Protein AF-A0A4R2P8R9-F1 (afdb_monomer)

Structure (mmCIF, N/CA/C/O backbone):
data_AF-A0A4R2P8R9-F1
#
_entry.id   AF-A0A4R2P8R9-F1
#
loop_
_atom_site.group_PDB
_atom_site.id
_atom_site.type_symbol
_atom_site.label_atom_id
_atom_site.label_alt_id
_atom_site.label_comp_id
_atom_site.label_asym_id
_atom_site.label_entity_id
_atom_site.label_seq_id
_atom_site.pdbx_PDB_ins_code
_atom_site.Cartn_x
_atom_site.Cartn_y
_atom_site.Cartn_z
_atom_site.occupancy
_atom_site.B_iso_or_equiv
_atom_site.auth_seq_id
_atom_site.auth_comp_id
_atom_site.auth_asym_id
_atom_site.auth_atom_id
_atom_site.pdbx_PDB_model_num
ATOM 1 N N . MET A 1 1 ? -29.098 14.248 3.020 1.00 36.53 1 MET A N 1
ATOM 2 C CA . MET A 1 1 ? -28.090 13.189 3.264 1.00 36.53 1 MET A CA 1
ATOM 3 C C . MET A 1 1 ? -27.811 13.110 4.762 1.00 36.53 1 MET A C 1
ATOM 5 O O . MET A 1 1 ? -27.351 14.094 5.328 1.00 36.53 1 MET A O 1
ATOM 9 N N . ARG A 1 2 ? -28.158 12.002 5.433 1.00 32.72 2 ARG A N 1
ATOM 10 C CA . ARG A 1 2 ? -27.917 11.827 6.877 1.00 32.72 2 ARG A CA 1
ATOM 11 C C . ARG A 1 2 ? -26.420 11.603 7.119 1.00 32.72 2 ARG A C 1
ATOM 13 O O . ARG A 1 2 ? -25.862 10.632 6.620 1.00 32.72 2 ARG A O 1
ATOM 20 N N . ARG A 1 3 ? -25.777 12.483 7.894 1.00 37.47 3 ARG A N 1
ATOM 21 C CA . ARG A 1 3 ? -24.495 12.177 8.542 1.00 37.47 3 ARG A CA 1
ATOM 22 C C . ARG A 1 3 ? -24.777 11.095 9.581 1.00 37.47 3 ARG A C 1
ATOM 24 O O . ARG A 1 3 ? -25.259 11.407 10.664 1.00 37.47 3 ARG A O 1
ATOM 31 N N . ALA A 1 4 ? -24.527 9.835 9.242 1.00 44.38 4 ALA A N 1
ATOM 32 C CA . ALA A 1 4 ? -24.410 8.799 10.253 1.00 44.38 4 ALA A CA 1
ATOM 33 C C . ALA A 1 4 ? -23.133 9.110 11.044 1.00 44.38 4 ALA A C 1
ATOM 35 O O . ALA A 1 4 ? -22.021 8.842 10.585 1.00 44.38 4 ALA A O 1
ATOM 36 N N . GLY A 1 5 ? -23.289 9.765 12.195 1.00 49.00 5 GLY A N 1
ATOM 37 C CA . GLY A 1 5 ? -22.311 9.660 13.266 1.00 49.00 5 GLY A CA 1
ATOM 38 C C . GLY A 1 5 ? -22.269 8.188 13.640 1.00 49.00 5 GLY A C 1
ATOM 39 O O . GLY A 1 5 ? -23.119 7.719 14.382 1.00 49.00 5 GLY A O 1
ATOM 40 N N . HIS A 1 6 ? -21.389 7.431 12.986 1.00 58.97 6 HIS A N 1
ATOM 41 C CA . HIS A 1 6 ? -21.278 6.003 13.231 1.00 58.97 6 HIS A CA 1
ATOM 42 C C . HIS A 1 6 ? -20.524 5.855 14.543 1.00 58.97 6 HIS A C 1
ATOM 44 O O . HIS A 1 6 ? -19.291 5.919 14.567 1.00 58.97 6 HIS A O 1
ATOM 50 N N . ASP A 1 7 ? -21.274 5.745 15.635 1.00 72.75 7 ASP A N 1
ATOM 51 C CA . ASP A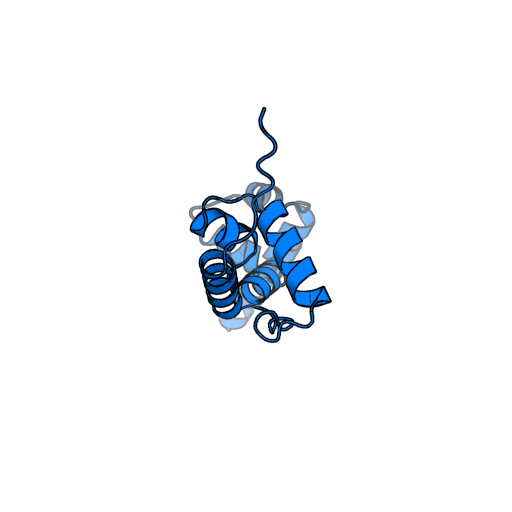 1 7 ? -20.743 5.233 16.885 1.00 72.75 7 ASP A CA 1
ATOM 52 C C . ASP A 1 7 ? -20.150 3.860 16.573 1.00 72.75 7 ASP A C 1
ATOM 54 O O . ASP A 1 7 ? -20.834 2.921 16.166 1.00 72.75 7 ASP A O 1
ATOM 58 N N . TRP A 1 8 ? -18.823 3.790 16.628 1.00 82.38 8 TRP A N 1
ATOM 59 C CA . TRP A 1 8 ? -18.095 2.560 16.373 1.00 82.38 8 TRP A CA 1
ATOM 60 C C . TRP A 1 8 ? -18.420 1.580 17.488 1.00 82.38 8 TRP A C 1
ATOM 62 O O . TRP A 1 8 ? -18.040 1.803 18.636 1.00 82.38 8 TRP A O 1
ATOM 72 N N . THR A 1 9 ? -19.099 0.495 17.139 1.00 88.06 9 THR A N 1
ATOM 73 C CA . THR A 1 9 ? -19.354 -0.594 18.085 1.00 88.06 9 THR A CA 1
ATOM 74 C C . THR A 1 9 ? -18.057 -1.334 18.407 1.00 88.06 9 THR A C 1
ATOM 76 O O . THR A 1 9 ? -17.123 -1.357 17.598 1.00 88.06 9 THR A O 1
ATOM 79 N N . GLU A 1 10 ? -18.001 -1.990 19.565 1.00 85.69 10 GLU A N 1
ATOM 80 C CA . GLU A 1 10 ? -16.848 -2.815 19.949 1.00 85.69 10 GLU A CA 1
ATOM 81 C C . GLU A 1 10 ? -16.551 -3.901 18.910 1.00 85.69 10 GLU A C 1
ATOM 83 O O . GLU A 1 10 ? -15.398 -4.082 18.531 1.00 85.69 10 GLU A O 1
ATOM 88 N N . GLN A 1 11 ? -17.587 -4.530 18.342 1.00 86.06 11 GLN A N 1
ATOM 89 C CA . GLN A 1 11 ? -17.438 -5.526 17.276 1.00 86.06 11 GLN A CA 1
ATOM 90 C C . GLN A 1 11 ? -16.761 -4.951 16.024 1.00 86.06 11 GLN A C 1
ATOM 92 O O . GLN A 1 11 ? -15.909 -5.599 15.416 1.00 86.06 11 GLN A O 1
ATOM 97 N N . GLN A 1 12 ? -17.104 -3.719 15.638 1.00 89.25 12 GLN A N 1
ATOM 98 C CA . GLN A 1 12 ? -16.465 -3.053 14.502 1.00 89.25 12 GLN A CA 1
ATOM 99 C C . GLN A 1 12 ? -15.019 -2.669 14.809 1.00 89.25 12 GLN A C 1
ATOM 101 O O . GLN A 1 12 ? -14.158 -2.781 13.937 1.00 89.25 12 GLN A O 1
ATOM 106 N N . VAL A 1 13 ? -14.738 -2.229 16.037 1.00 90.38 13 VAL A N 1
ATOM 107 C CA . VAL A 1 13 ? -13.368 -1.943 16.478 1.00 90.38 13 VAL A CA 1
ATOM 108 C C . VAL A 1 13 ? -12.529 -3.219 16.468 1.00 90.38 13 VAL A C 1
ATOM 110 O O . VAL A 1 13 ? -11.433 -3.208 15.913 1.00 90.38 13 VAL A O 1
ATOM 113 N N . ASP A 1 14 ? -13.053 -4.328 16.984 1.00 90.94 14 ASP A N 1
ATOM 114 C CA . ASP A 1 14 ? -12.368 -5.620 16.983 1.00 90.94 14 ASP A CA 1
ATOM 115 C C . ASP A 1 14 ? -12.100 -6.127 15.570 1.00 90.94 14 ASP A C 1
ATOM 117 O O . ASP A 1 14 ? -10.981 -6.547 15.264 1.00 90.94 14 ASP A O 1
ATOM 121 N N . GLN A 1 15 ? -13.090 -6.041 14.681 1.00 91.06 15 GLN A N 1
ATOM 122 C CA . GLN A 1 15 ? -12.919 -6.438 13.288 1.00 91.06 15 GLN A CA 1
ATOM 123 C C . GLN A 1 15 ? -11.860 -5.579 12.583 1.00 91.06 15 GLN A C 1
ATOM 125 O O . GLN A 1 15 ? -10.997 -6.113 11.883 1.00 91.06 15 GLN A O 1
ATOM 130 N N . LEU A 1 16 ? -11.869 -4.262 12.805 1.00 91.44 16 LEU A N 1
ATOM 131 C CA . LEU A 1 16 ? -10.848 -3.356 12.282 1.00 91.44 16 LEU A CA 1
ATOM 132 C C . LEU A 1 16 ? -9.459 -3.731 12.807 1.00 91.44 16 LEU A C 1
ATOM 134 O O . LEU A 1 16 ? -8.522 -3.848 12.015 1.00 91.44 16 LEU A O 1
ATOM 138 N N . CYS A 1 17 ? -9.322 -3.950 14.115 1.00 89.31 17 CYS A N 1
ATOM 139 C CA . CYS A 1 17 ? -8.068 -4.348 14.749 1.00 89.31 17 CYS A CA 1
ATOM 140 C C . CYS A 1 17 ? -7.537 -5.664 14.171 1.00 89.31 17 CYS A C 1
ATOM 142 O O . CYS A 1 17 ? -6.366 -5.732 13.804 1.00 89.31 17 CYS A O 1
ATOM 144 N N . ARG A 1 18 ? -8.395 -6.678 13.997 1.00 87.81 18 ARG A N 1
ATOM 145 C CA . ARG A 1 18 ? -8.026 -7.960 13.370 1.00 87.81 18 ARG A CA 1
ATOM 146 C C . ARG A 1 18 ? -7.534 -7.777 11.939 1.00 87.81 18 ARG A C 1
ATOM 148 O O . ARG A 1 18 ? -6.483 -8.302 11.584 1.00 87.81 18 ARG A O 1
ATOM 155 N N . LEU A 1 19 ? -8.248 -7.002 11.122 1.00 87.62 19 LEU A N 1
ATOM 156 C CA . LEU A 1 19 ? -7.850 -6.760 9.733 1.00 87.62 19 LEU A CA 1
ATOM 157 C C . LEU A 1 19 ? -6.535 -5.970 9.643 1.00 87.62 19 LEU A C 1
ATOM 159 O O . LEU A 1 19 ? -5.709 -6.245 8.771 1.00 87.62 19 LEU A O 1
ATOM 163 N N . LYS A 1 20 ? -6.303 -5.016 10.554 1.00 85.12 20 LYS A N 1
ATOM 164 C CA . LYS A 1 20 ? -5.027 -4.292 10.639 1.00 85.12 20 LYS A CA 1
ATOM 165 C C . LYS A 1 20 ? -3.884 -5.180 11.123 1.00 85.12 20 LYS A C 1
ATOM 167 O O . LYS A 1 20 ? -2.807 -5.093 10.540 1.00 85.12 20 LYS A O 1
ATOM 172 N N . ALA A 1 21 ? -4.120 -6.046 12.106 1.00 82.50 21 ALA A N 1
ATOM 173 C CA . ALA A 1 21 ? -3.152 -7.046 12.554 1.00 82.50 21 ALA A CA 1
ATOM 174 C C . ALA A 1 21 ? -2.809 -8.046 11.434 1.00 82.50 21 ALA A C 1
ATOM 176 O O . ALA A 1 21 ? -1.655 -8.428 11.283 1.00 82.50 21 ALA A O 1
ATOM 177 N N . ALA A 1 22 ? -3.777 -8.376 10.573 1.00 80.75 22 ALA A N 1
ATOM 178 C CA . ALA A 1 22 ? -3.577 -9.168 9.357 1.00 80.75 22 ALA A CA 1
ATOM 179 C C . ALA A 1 22 ? -2.894 -8.394 8.203 1.00 80.75 22 ALA A C 1
ATOM 181 O O . ALA A 1 22 ? -2.855 -8.871 7.069 1.00 80.75 22 ALA A O 1
ATOM 182 N N . GLY A 1 23 ? -2.401 -7.175 8.448 1.00 81.62 23 GLY A N 1
ATOM 183 C CA . GLY A 1 23 ? -1.648 -6.385 7.471 1.00 81.62 23 GLY A CA 1
ATOM 184 C C . GLY A 1 23 ? -2.488 -5.737 6.365 1.00 81.62 23 GLY A C 1
ATOM 185 O O . GLY A 1 23 ? -1.921 -5.201 5.409 1.00 81.62 23 GLY A O 1
ATOM 186 N N . LYS A 1 24 ? -3.825 -5.740 6.464 1.00 82.12 24 LYS A N 1
ATOM 187 C CA . LYS A 1 24 ? -4.691 -5.124 5.448 1.00 82.12 24 LYS A CA 1
ATOM 188 C C . LYS A 1 24 ? -4.503 -3.602 5.400 1.00 82.12 24 LYS A C 1
ATOM 190 O O . LYS A 1 24 ? -4.339 -2.902 6.414 1.00 82.12 24 LYS A O 1
ATOM 195 N N .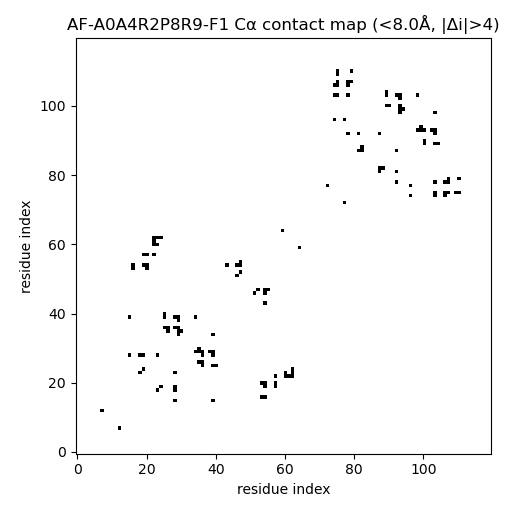 THR A 1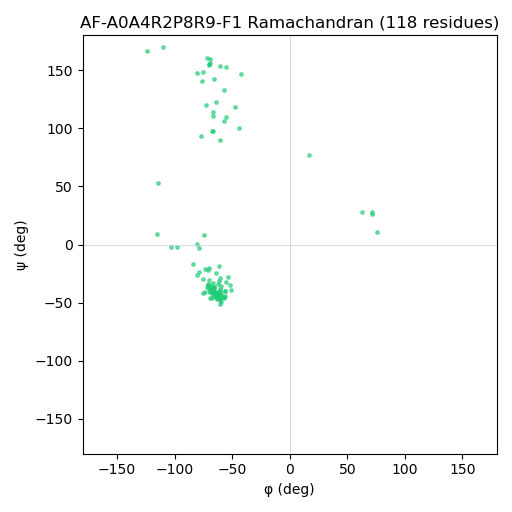 25 ? -4.552 -3.058 4.186 1.00 85.25 25 THR A N 1
ATOM 196 C CA . THR A 1 25 ? -4.525 -1.607 3.960 1.00 85.25 25 THR A CA 1
ATOM 197 C C . THR A 1 25 ? -5.848 -0.968 4.376 1.00 85.25 25 THR A C 1
ATOM 199 O O . THR A 1 25 ? -6.877 -1.632 4.448 1.00 85.25 25 THR A O 1
ATOM 202 N N . ASN A 1 26 ? -5.862 0.346 4.616 1.00 85.88 26 ASN A N 1
ATOM 203 C CA . ASN A 1 26 ? -7.099 1.034 5.007 1.00 85.88 26 ASN A CA 1
ATOM 204 C C . ASN A 1 26 ? -8.196 0.926 3.932 1.00 85.88 26 ASN A C 1
ATOM 206 O O . ASN A 1 26 ? -9.368 0.942 4.280 1.00 85.88 26 ASN A O 1
ATOM 210 N N . GLY A 1 27 ? -7.822 0.804 2.651 1.00 84.12 27 GLY A N 1
ATOM 211 C CA . GLY A 1 27 ? -8.769 0.563 1.558 1.00 84.12 27 GLY A CA 1
ATOM 212 C C . GLY A 1 27 ? -9.388 -0.834 1.625 1.00 84.12 27 GLY A C 1
ATOM 213 O O . GLY A 1 27 ? -10.602 -0.956 1.588 1.00 84.12 27 GLY A O 1
ATOM 214 N N . GLN A 1 28 ? -8.571 -1.867 1.839 1.00 83.75 28 GLN A N 1
ATOM 21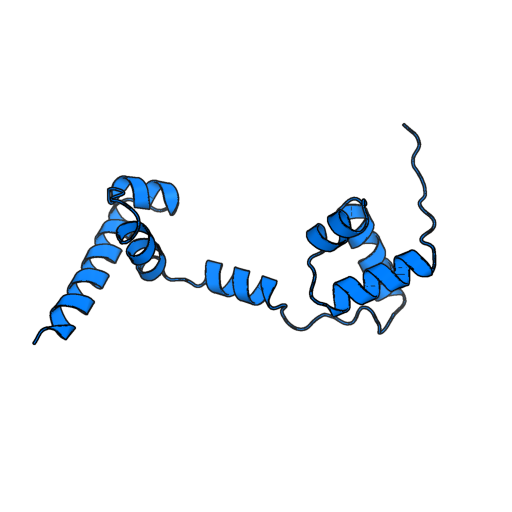5 C CA . GLN A 1 28 ? -9.057 -3.246 1.988 1.00 83.75 28 GLN A CA 1
ATOM 216 C C . GLN A 1 28 ? -9.899 -3.439 3.253 1.00 83.75 28 GLN A C 1
ATOM 218 O O . GLN A 1 28 ? -10.865 -4.190 3.247 1.00 83.75 28 GLN A O 1
ATOM 223 N N . VAL A 1 29 ? -9.543 -2.762 4.348 1.00 88.38 29 VAL A N 1
ATOM 224 C CA . VAL A 1 29 ? -10.356 -2.753 5.574 1.00 88.38 29 VAL A CA 1
ATOM 225 C C . VAL A 1 29 ? -11.701 -2.080 5.310 1.00 88.38 29 VAL A C 1
ATOM 227 O O . VAL A 1 29 ? -12.731 -2.587 5.731 1.00 88.38 29 VAL A O 1
ATOM 230 N N . ALA A 1 30 ? -11.695 -0.951 4.601 1.00 89.00 30 ALA A N 1
ATOM 231 C CA . ALA A 1 30 ? -12.907 -0.226 4.244 1.00 89.00 30 ALA A CA 1
ATOM 232 C C . ALA A 1 30 ? -13.842 -1.078 3.374 1.00 89.00 30 ALA A C 1
ATOM 234 O O . ALA A 1 30 ? -15.017 -1.200 3.699 1.00 89.00 30 ALA A O 1
ATOM 235 N N . GLU A 1 31 ? -13.303 -1.739 2.352 1.00 89.38 31 GLU A N 1
ATOM 236 C CA . GLU A 1 31 ? -14.038 -2.678 1.503 1.00 89.38 31 GLU A CA 1
ATOM 237 C C . GLU A 1 31 ? -14.612 -3.852 2.311 1.00 89.38 31 GLU A C 1
ATOM 239 O O . GLU A 1 31 ? -15.812 -4.107 2.258 1.00 89.38 31 GLU A O 1
ATOM 244 N N . ALA A 1 32 ? -13.791 -4.497 3.147 1.00 87.94 32 ALA A N 1
ATOM 245 C CA . ALA A 1 32 ? -14.215 -5.628 3.972 1.00 87.94 32 ALA A CA 1
ATOM 246 C C . ALA A 1 32 ? -15.287 -5.268 5.017 1.00 87.94 32 ALA A C 1
ATOM 248 O O . ALA A 1 32 ? -16.024 -6.141 5.466 1.00 87.94 32 ALA A O 1
ATOM 249 N N . MET A 1 33 ? -15.356 -4.001 5.432 1.00 86.81 33 MET A N 1
ATOM 250 C CA . MET A 1 33 ? -16.311 -3.516 6.432 1.00 86.81 33 MET A CA 1
ATOM 251 C C . MET A 1 33 ? -17.491 -2.743 5.824 1.00 86.81 33 MET A C 1
ATOM 253 O O . MET A 1 33 ? -18.356 -2.295 6.573 1.00 86.81 33 MET A O 1
ATOM 257 N N . GLY A 1 34 ? -17.525 -2.542 4.500 1.00 87.19 34 GLY A N 1
ATOM 258 C CA . GLY A 1 34 ? -18.531 -1.702 3.839 1.00 87.19 34 GLY A CA 1
ATOM 259 C C . GLY A 1 34 ? -18.472 -0.225 4.257 1.00 87.19 34 GLY A C 1
ATOM 260 O O . GLY A 1 34 ? -19.488 0.467 4.268 1.00 87.19 34 GLY A O 1
ATOM 261 N N . LEU A 1 35 ? -17.291 0.262 4.648 1.00 88.50 35 LEU A N 1
ATOM 262 C CA . LEU A 1 35 ? -17.057 1.628 5.121 1.00 88.50 35 LEU A CA 1
ATOM 263 C C . LEU A 1 35 ? -16.248 2.435 4.104 1.00 88.50 35 LEU A C 1
ATOM 265 O O . LEU A 1 35 ? -15.676 1.905 3.158 1.00 88.50 35 LEU A O 1
ATOM 269 N N . SER A 1 36 ? -16.145 3.748 4.320 1.00 88.94 36 SER A N 1
ATOM 270 C CA . SER A 1 36 ? -15.208 4.569 3.550 1.00 88.94 36 SER A CA 1
ATOM 271 C C . SER A 1 36 ? -13.785 4.452 4.104 1.00 88.94 36 SER A C 1
ATOM 273 O O . SER A 1 36 ? -13.568 4.370 5.318 1.00 88.94 36 SER A O 1
ATOM 275 N N . ARG A 1 37 ? -12.784 4.546 3.219 1.00 89.56 37 ARG A N 1
ATOM 276 C CA . ARG A 1 37 ? -11.360 4.612 3.604 1.00 89.56 37 ARG A CA 1
ATOM 277 C C . ARG A 1 37 ? -11.099 5.697 4.652 1.00 89.56 37 ARG A C 1
ATOM 279 O O . ARG A 1 37 ? -10.300 5.490 5.564 1.00 89.56 37 ARG A O 1
ATOM 286 N N . ASN A 1 38 ? -11.768 6.844 4.526 1.00 88.19 38 ASN A N 1
ATOM 287 C CA . ASN A 1 38 ? -11.596 7.981 5.429 1.00 88.19 38 ASN A CA 1
ATOM 288 C C . ASN A 1 38 ? -12.201 7.712 6.813 1.00 88.19 38 ASN A C 1
ATOM 290 O O . ASN A 1 38 ? -11.595 8.096 7.811 1.00 88.19 38 ASN A O 1
ATOM 294 N N . ALA A 1 39 ? -13.332 7.001 6.895 1.00 87.38 39 ALA A N 1
ATOM 295 C CA . ALA A 1 39 ? -13.908 6.581 8.172 1.00 87.38 39 ALA A CA 1
ATOM 296 C C . ALA A 1 39 ? -12.972 5.617 8.919 1.00 87.38 39 ALA A C 1
ATOM 298 O O . ALA A 1 39 ? -12.709 5.802 10.108 1.00 87.38 39 ALA A O 1
ATOM 299 N N . VAL A 1 40 ? -12.402 4.642 8.205 1.00 90.06 40 VAL A N 1
ATOM 300 C CA . VAL A 1 40 ? -11.413 3.702 8.755 1.00 90.06 40 VAL A CA 1
ATOM 301 C C . VAL A 1 40 ? -10.145 4.431 9.205 1.00 90.06 40 VAL A C 1
ATOM 303 O O . VAL A 1 40 ? -9.666 4.211 10.316 1.00 90.06 40 VAL A O 1
ATOM 306 N N . ALA A 1 41 ? -9.609 5.334 8.377 1.00 89.00 41 ALA A N 1
ATOM 307 C CA . ALA A 1 41 ? -8.418 6.113 8.713 1.00 89.00 41 ALA A CA 1
ATOM 308 C C . ALA A 1 41 ? -8.638 6.996 9.954 1.00 89.00 41 ALA A C 1
ATOM 310 O O . ALA A 1 41 ? -7.798 7.013 10.854 1.00 89.00 41 ALA A O 1
ATOM 311 N N . GLY A 1 42 ? -9.787 7.674 10.036 1.00 89.81 42 GLY A N 1
ATOM 312 C CA . GLY A 1 42 ? -10.166 8.472 11.200 1.00 89.81 42 GLY A CA 1
ATOM 313 C C . GLY A 1 42 ? -10.264 7.629 12.470 1.00 89.81 42 GLY A C 1
ATOM 314 O O . GLY A 1 42 ? -9.744 8.026 13.512 1.00 89.81 42 GLY A O 1
ATOM 315 N N . GLN A 1 43 ? -10.855 6.433 12.388 1.00 90.38 43 GLN A N 1
ATOM 316 C CA . GLN A 1 43 ? -10.949 5.542 13.541 1.00 90.38 43 GLN A CA 1
ATOM 317 C C . GLN A 1 43 ? -9.591 5.013 14.001 1.00 90.38 43 GLN A C 1
ATOM 319 O O . GLN A 1 43 ? -9.308 5.042 15.195 1.00 90.38 43 GLN A O 1
ATOM 324 N N . ILE A 1 44 ? -8.727 4.592 13.075 1.00 88.81 44 ILE A N 1
ATOM 325 C CA . ILE A 1 44 ? -7.355 4.159 13.380 1.00 88.81 44 ILE A CA 1
ATOM 326 C C . ILE A 1 44 ? -6.593 5.263 14.117 1.00 88.81 44 ILE A C 1
ATOM 328 O O . ILE A 1 44 ? -5.935 4.990 15.118 1.00 88.81 44 ILE A O 1
ATOM 332 N N . ASN A 1 45 ? -6.712 6.512 13.662 1.00 88.06 45 ASN A N 1
ATOM 333 C CA . ASN A 1 45 ? -6.067 7.646 14.320 1.00 88.06 45 ASN A CA 1
ATOM 334 C C . ASN A 1 45 ? -6.606 7.869 15.739 1.00 88.06 45 ASN A C 1
ATOM 336 O O . ASN A 1 45 ? -5.819 8.092 16.655 1.00 88.06 45 ASN A O 1
ATOM 340 N N . ARG A 1 46 ? -7.924 7.740 15.949 1.00 88.88 46 ARG A N 1
ATOM 341 C CA . ARG A 1 46 ? -8.531 7.827 17.289 1.00 88.88 46 ARG A CA 1
ATOM 342 C C . ARG A 1 46 ? -8.062 6.706 18.218 1.00 88.88 46 ARG A C 1
ATOM 344 O O . ARG A 1 46 ? -7.768 6.977 19.376 1.00 88.88 46 ARG A O 1
ATOM 351 N N . LEU A 1 47 ? -7.963 5.472 17.725 1.00 87.44 47 LEU A N 1
ATOM 352 C CA . LEU A 1 47 ? -7.470 4.330 18.506 1.00 87.44 47 LEU A CA 1
ATOM 353 C C . LEU A 1 47 ? -5.993 4.501 18.887 1.00 87.44 47 LEU A C 1
ATOM 355 O O . LEU A 1 47 ? -5.625 4.264 20.034 1.00 87.44 47 LEU A O 1
ATOM 359 N N . ARG A 1 48 ? -5.166 5.005 17.963 1.00 85.69 48 ARG A N 1
ATOM 360 C CA . ARG A 1 48 ? -3.762 5.348 18.239 1.00 85.69 48 ARG A CA 1
ATOM 361 C C . ARG A 1 48 ? -3.625 6.452 19.279 1.00 85.69 48 ARG A C 1
ATOM 363 O O . ARG A 1 48 ? -2.828 6.309 20.195 1.00 85.69 48 ARG A O 1
ATOM 370 N N . ALA A 1 49 ? -4.420 7.516 19.171 1.00 85.44 49 ALA A N 1
ATOM 371 C CA . ALA A 1 49 ? -4.424 8.604 20.150 1.00 85.44 49 ALA A CA 1
ATOM 372 C C . ALA A 1 49 ? -4.837 8.123 21.554 1.00 85.44 49 ALA A C 1
ATOM 374 O O . ALA A 1 49 ? -4.340 8.637 22.549 1.00 85.44 49 ALA A O 1
ATOM 375 N N . LYS A 1 50 ? -5.703 7.104 21.634 1.00 85.75 50 LYS A N 1
ATOM 376 C CA . LYS A 1 50 ? -6.075 6.428 22.887 1.00 85.75 50 LYS A CA 1
ATOM 377 C C . LYS A 1 50 ? -5.032 5.415 23.385 1.00 85.75 50 LYS A C 1
ATOM 379 O O . LYS A 1 50 ? -5.234 4.829 24.442 1.00 85.75 50 LYS A O 1
ATOM 384 N N . GLY A 1 51 ? -3.947 5.185 22.643 1.00 83.62 51 GLY A N 1
ATOM 385 C CA . GLY A 1 51 ? -2.908 4.221 23.011 1.00 83.62 51 GLY A CA 1
ATOM 386 C C . GLY A 1 51 ? -3.339 2.757 22.884 1.00 83.62 51 GLY A C 1
ATOM 387 O O . GLY A 1 51 ? -2.810 1.899 23.590 1.00 83.62 51 GLY A O 1
ATOM 388 N N . ASP A 1 52 ? -4.303 2.449 22.011 1.00 82.50 52 ASP A N 1
ATOM 389 C CA . ASP A 1 52 ? -4.769 1.076 21.821 1.00 82.50 52 ASP A CA 1
ATOM 390 C C . ASP A 1 52 ? -3.668 0.202 21.197 1.00 82.50 52 ASP A C 1
ATOM 392 O O . ASP A 1 52 ? -3.327 0.335 20.018 1.00 82.50 52 ASP A O 1
ATOM 396 N N . LYS A 1 53 ? -3.131 -0.728 21.996 1.00 79.50 53 LYS A N 1
ATOM 397 C CA . LYS A 1 53 ? -2.039 -1.640 21.614 1.00 79.50 53 LYS A CA 1
ATOM 398 C C . LYS A 1 53 ? -2.400 -2.563 20.445 1.00 79.50 53 LYS A C 1
ATOM 400 O O . LYS A 1 53 ? -1.507 -3.107 19.803 1.00 79.50 53 LYS A O 1
ATOM 405 N N . ARG A 1 54 ? -3.693 -2.735 20.138 1.00 79.31 54 ARG A N 1
ATOM 406 C CA . ARG A 1 54 ? -4.157 -3.506 18.970 1.00 79.31 54 ARG A CA 1
ATOM 407 C C . ARG A 1 54 ? -3.851 -2.792 17.651 1.00 79.31 54 ARG A C 1
ATOM 409 O O . ARG A 1 54 ? -3.809 -3.428 16.602 1.00 79.31 54 ARG A O 1
ATOM 416 N N . ILE A 1 55 ? -3.616 -1.480 17.703 1.00 75.56 55 ILE A N 1
ATOM 417 C CA . ILE A 1 55 ? -3.228 -0.631 16.575 1.00 75.56 55 ILE A CA 1
ATOM 418 C C . ILE A 1 55 ? -1.802 -0.109 16.813 1.00 75.56 55 ILE A C 1
ATOM 420 O O . ILE A 1 55 ? -1.529 1.091 16.749 1.00 75.56 55 ILE A O 1
ATOM 424 N N . SER A 1 56 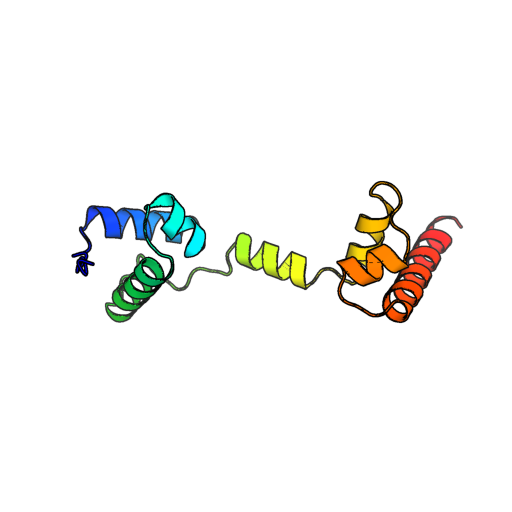? -0.857 -1.014 17.071 1.00 64.12 56 SER A N 1
ATOM 425 C CA . SER A 1 56 ? 0.564 -0.662 17.001 1.00 64.12 56 SER A CA 1
ATOM 426 C C . SER A 1 56 ? 0.937 -0.202 15.582 1.00 64.12 56 SER A C 1
ATOM 428 O O . SER A 1 56 ? 0.261 -0.575 14.611 1.00 64.12 56 SER A O 1
ATOM 430 N N . PRO A 1 57 ? 1.981 0.635 15.413 1.00 56.34 57 PRO A N 1
ATOM 431 C CA . PRO A 1 57 ? 2.535 0.906 14.093 1.00 56.34 57 PRO A CA 1
ATOM 432 C C . PRO A 1 57 ? 2.938 -0.438 13.489 1.00 56.34 57 PRO A C 1
ATOM 434 O O . PRO A 1 57 ? 3.866 -1.090 13.961 1.00 56.34 57 PRO A O 1
ATOM 437 N N . ALA A 1 58 ? 2.155 -0.902 12.515 1.00 53.31 58 ALA A N 1
ATOM 438 C CA . ALA A 1 58 ? 2.420 -2.164 11.858 1.00 53.31 58 ALA A CA 1
ATOM 439 C C . ALA A 1 58 ? 3.831 -2.096 11.268 1.00 53.31 58 ALA A C 1
ATOM 441 O O . ALA A 1 58 ? 4.169 -1.104 10.613 1.00 53.31 58 ALA A O 1
ATOM 442 N N . ALA A 1 59 ? 4.617 -3.151 11.494 1.00 52.66 59 ALA A N 1
ATOM 443 C CA . ALA A 1 59 ? 5.783 -3.446 10.675 1.00 52.66 59 ALA A CA 1
ATOM 444 C C . ALA A 1 59 ? 5.428 -3.222 9.188 1.00 52.66 59 ALA A C 1
ATOM 446 O O . ALA A 1 59 ? 4.257 -3.416 8.821 1.00 52.66 59 ALA A O 1
ATOM 447 N N . PRO A 1 60 ? 6.377 -2.765 8.348 1.00 52.81 60 PRO A N 1
ATOM 448 C CA . PRO A 1 60 ? 6.117 -2.553 6.927 1.00 52.81 60 PRO A CA 1
ATOM 449 C C . PRO A 1 60 ? 5.404 -3.787 6.363 1.00 52.81 60 PRO A C 1
ATOM 451 O O . PRO A 1 60 ? 5.858 -4.914 6.503 1.00 52.81 60 PRO A O 1
ATOM 454 N N . THR A 1 61 ? 4.181 -3.584 5.874 1.00 62.50 61 THR A N 1
ATOM 455 C CA . THR A 1 61 ? 3.280 -4.692 5.542 1.00 62.50 61 THR A CA 1
ATOM 456 C C . THR A 1 61 ? 3.789 -5.428 4.312 1.00 62.50 61 THR A C 1
ATOM 458 O O . THR A 1 61 ? 4.366 -4.791 3.446 1.00 62.50 61 THR A O 1
ATOM 461 N N . ALA A 1 62 ? 3.455 -6.708 4.124 1.00 53.97 62 ALA A N 1
ATOM 462 C CA . ALA A 1 62 ? 3.731 -7.414 2.864 1.00 53.97 62 ALA A CA 1
ATOM 463 C C . ALA A 1 62 ? 3.179 -6.670 1.628 1.00 53.97 62 ALA A C 1
ATOM 465 O O . ALA A 1 62 ? 3.734 -6.769 0.542 1.00 53.97 62 ALA A O 1
ATOM 466 N N . ALA A 1 63 ? 2.109 -5.877 1.783 1.00 50.00 63 ALA A N 1
ATOM 467 C CA . ALA A 1 63 ? 1.604 -4.992 0.737 1.00 50.00 63 ALA A CA 1
ATOM 468 C C . ALA A 1 63 ? 2.472 -3.737 0.554 1.00 50.00 63 ALA A C 1
ATOM 470 O O . ALA A 1 63 ? 2.719 -3.357 -0.579 1.00 50.00 63 ALA A O 1
ATOM 471 N N . ALA A 1 64 ? 2.949 -3.095 1.624 1.00 56.03 64 ALA A N 1
ATOM 472 C CA . ALA A 1 64 ? 3.885 -1.975 1.542 1.00 56.03 64 ALA A CA 1
ATOM 473 C C . ALA A 1 64 ? 5.257 -2.428 1.035 1.00 56.03 64 ALA A C 1
ATOM 475 O O . ALA A 1 64 ? 5.858 -1.708 0.261 1.00 56.03 64 ALA A O 1
ATOM 476 N N . GLU A 1 65 ? 5.705 -3.628 1.390 1.00 56.53 65 GLU A N 1
ATOM 477 C CA . GLU A 1 65 ? 6.873 -4.305 0.838 1.00 56.53 65 GLU A CA 1
ATOM 478 C C . GLU A 1 65 ? 6.643 -4.712 -0.613 1.00 56.53 65 GLU A C 1
ATOM 480 O O . GLU A 1 65 ? 7.544 -4.561 -1.420 1.00 56.53 65 GLU A O 1
ATOM 485 N N . HIS A 1 66 ? 5.453 -5.184 -0.991 1.00 57.53 66 HIS A N 1
ATOM 486 C CA . HIS A 1 66 ? 5.116 -5.474 -2.386 1.00 57.53 66 HIS A CA 1
ATOM 487 C C . HIS A 1 66 ? 5.038 -4.191 -3.221 1.00 57.53 66 HIS A C 1
ATOM 489 O O . HIS A 1 66 ? 5.560 -4.154 -4.328 1.00 57.53 66 HIS A O 1
ATOM 495 N N . PHE A 1 67 ? 4.445 -3.117 -2.693 1.00 50.91 67 PHE A N 1
ATOM 496 C CA . PHE A 1 67 ? 4.435 -1.795 -3.320 1.00 50.91 67 PHE A CA 1
ATOM 497 C C . PHE A 1 67 ? 5.833 -1.177 -3.348 1.00 50.91 67 PHE A C 1
ATOM 499 O O . PHE A 1 67 ? 6.193 -0.604 -4.366 1.00 50.91 67 PHE A O 1
ATOM 506 N N . ALA A 1 68 ? 6.638 -1.336 -2.298 1.00 53.31 68 ALA A N 1
ATOM 507 C CA . ALA A 1 68 ? 8.031 -0.904 -2.256 1.00 53.31 68 ALA A CA 1
ATOM 508 C C . ALA A 1 68 ? 8.887 -1.719 -3.229 1.00 53.31 68 ALA A C 1
ATOM 510 O O . ALA A 1 68 ? 9.689 -1.135 -3.933 1.00 53.31 68 ALA A O 1
ATOM 511 N N . ARG A 1 69 ? 8.653 -3.028 -3.364 1.00 55.31 69 ARG A N 1
ATOM 512 C CA . ARG A 1 69 ? 9.293 -3.916 -4.350 1.00 55.31 69 ARG A CA 1
ATOM 513 C C . ARG A 1 69 ? 8.861 -3.578 -5.775 1.00 55.31 69 ARG A C 1
ATOM 515 O O . ARG A 1 69 ? 9.674 -3.607 -6.687 1.00 55.31 69 ARG A O 1
ATOM 522 N N . LYS A 1 70 ? 7.592 -3.213 -5.977 1.00 49.69 70 LYS A N 1
ATOM 523 C CA . LYS A 1 70 ? 7.063 -2.731 -7.261 1.00 49.69 70 LYS A CA 1
ATOM 524 C C . LYS A 1 70 ? 7.593 -1.334 -7.607 1.00 49.69 70 LYS A C 1
ATOM 526 O O .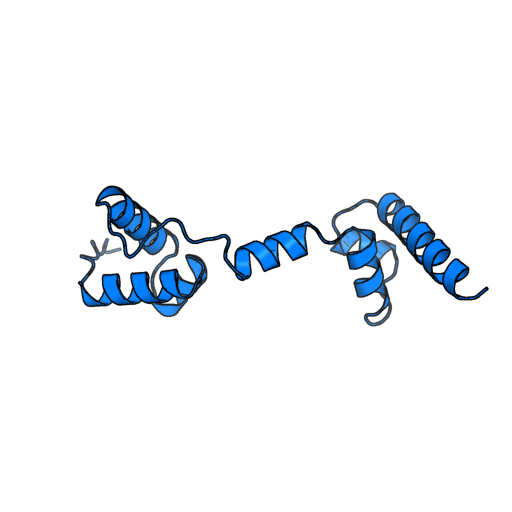 LYS A 1 70 ? 7.821 -1.056 -8.777 1.00 49.69 70 LYS A O 1
ATOM 531 N N . ALA A 1 71 ? 7.809 -0.484 -6.605 1.00 49.97 71 ALA A N 1
ATOM 532 C CA . ALA A 1 71 ? 8.423 0.835 -6.741 1.00 49.97 71 ALA A CA 1
ATOM 533 C C . ALA A 1 71 ? 9.958 0.774 -6.853 1.00 49.97 71 ALA A C 1
ATOM 535 O O . ALA A 1 71 ? 10.543 1.694 -7.413 1.00 49.97 71 ALA A O 1
ATOM 536 N N . SER A 1 72 ? 10.601 -0.295 -6.363 1.00 52.25 72 SER A N 1
ATOM 537 C CA . SER A 1 72 ? 12.052 -0.515 -6.444 1.00 52.25 72 SER A CA 1
ATOM 538 C C . SER A 1 72 ? 12.480 -1.422 -7.597 1.00 52.25 72 SER A C 1
ATOM 540 O O . SER A 1 72 ? 13.678 -1.660 -7.738 1.00 52.25 72 SER A O 1
ATOM 542 N N . ARG A 1 73 ? 11.550 -1.964 -8.398 1.00 62.31 73 ARG A N 1
ATOM 543 C CA . ARG A 1 73 ? 11.917 -2.679 -9.627 1.00 62.31 73 ARG A CA 1
ATOM 544 C C . ARG A 1 73 ? 12.573 -1.681 -10.572 1.00 62.31 73 ARG A C 1
ATOM 546 O O . ARG A 1 73 ? 11.963 -0.658 -10.901 1.00 62.31 73 ARG A O 1
ATOM 553 N N . SER A 1 74 ? 13.802 -1.989 -10.982 1.00 77.44 74 SER A N 1
ATOM 554 C CA . SER A 1 74 ? 14.539 -1.179 -11.946 1.00 77.44 74 SER A CA 1
ATOM 555 C C . SER A 1 74 ? 13.708 -1.022 -13.220 1.00 77.44 74 SER A C 1
ATOM 557 O O . SER A 1 74 ? 12.886 -1.882 -13.554 1.00 77.44 74 SER A O 1
ATOM 559 N N . ILE A 1 75 ? 13.918 0.077 -13.945 1.00 74.50 75 ILE A N 1
ATOM 560 C CA . ILE A 1 75 ? 13.361 0.242 -15.295 1.00 74.50 75 ILE A CA 1
ATOM 561 C C . ILE A 1 75 ? 13.721 -0.981 -16.149 1.00 74.50 75 ILE A C 1
ATOM 563 O O . ILE A 1 75 ? 12.875 -1.454 -16.900 1.00 74.50 75 ILE A O 1
ATOM 567 N N . ASP A 1 76 ? 14.910 -1.545 -15.933 1.00 78.56 76 ASP A N 1
ATOM 568 C CA . ASP A 1 76 ? 15.428 -2.723 -16.622 1.00 78.56 76 ASP A CA 1
ATOM 569 C C . ASP A 1 76 ? 14.562 -3.975 -16.342 1.00 78.56 76 ASP A C 1
ATOM 571 O O . ASP A 1 76 ? 14.134 -4.654 -17.273 1.00 78.56 76 ASP A O 1
ATOM 575 N N . ASP A 1 77 ? 14.188 -4.231 -15.080 1.00 79.25 77 ASP A N 1
ATOM 576 C CA . ASP A 1 77 ? 13.327 -5.371 -14.709 1.00 79.25 77 ASP A CA 1
ATOM 577 C C . ASP A 1 77 ? 11.917 -5.238 -15.292 1.00 79.25 77 ASP A C 1
ATOM 579 O O . ASP A 1 77 ? 11.321 -6.205 -15.769 1.00 79.25 77 ASP A O 1
ATOM 583 N N . ARG A 1 78 ? 11.362 -4.020 -15.243 1.00 80.88 78 ARG A N 1
ATOM 584 C CA . ARG A 1 78 ? 10.014 -3.740 -15.758 1.00 80.88 78 ARG A CA 1
ATOM 585 C C . ARG A 1 78 ? 9.986 -3.809 -17.279 1.00 80.88 78 ARG A C 1
ATOM 587 O O . ARG A 1 78 ? 8.997 -4.256 -17.845 1.00 80.88 78 ARG A O 1
ATOM 594 N N . LEU A 1 79 ? 11.055 -3.368 -17.937 1.00 83.44 79 LEU A N 1
ATOM 595 C CA . LEU A 1 79 ? 11.195 -3.464 -19.380 1.00 83.44 79 LEU A CA 1
ATOM 596 C C . LEU A 1 79 ? 11.333 -4.922 -19.823 1.00 83.44 79 LEU A C 1
ATOM 598 O O . LEU A 1 79 ? 10.621 -5.327 -20.735 1.00 83.44 79 LEU A O 1
ATOM 602 N N . ALA A 1 80 ? 12.169 -5.723 -19.157 1.00 83.06 80 ALA A N 1
ATOM 603 C CA . ALA A 1 80 ? 12.316 -7.147 -19.458 1.00 83.06 80 ALA A CA 1
ATOM 604 C C . ALA A 1 80 ? 10.976 -7.902 -19.358 1.00 83.06 80 ALA A C 1
ATOM 606 O O . ALA A 1 80 ? 10.606 -8.617 -20.285 1.00 83.06 80 ALA A O 1
ATOM 607 N N . GLU A 1 81 ? 10.207 -7.665 -18.291 1.00 81.94 81 GLU A N 1
ATOM 608 C CA . GLU A 1 81 ? 8.875 -8.255 -18.090 1.00 81.94 81 GLU A CA 1
ATOM 609 C C . GLU A 1 81 ? 7.877 -7.840 -19.185 1.00 81.94 81 GLU A C 1
ATOM 611 O O . GLU A 1 81 ? 7.120 -8.669 -19.690 1.00 81.94 81 GLU A O 1
ATOM 616 N N . LEU A 1 82 ? 7.893 -6.566 -19.598 1.00 80.06 82 LEU A N 1
ATOM 617 C CA . LEU A 1 82 ? 7.041 -6.086 -20.687 1.00 80.06 82 LEU A CA 1
ATOM 618 C C . LEU A 1 82 ? 7.408 -6.717 -22.031 1.00 80.06 82 LEU A C 1
ATOM 620 O O . LEU A 1 82 ? 6.509 -7.021 -22.808 1.00 80.06 82 LEU A O 1
ATOM 624 N N . MET A 1 83 ? 8.697 -6.932 -22.300 1.00 80.12 83 MET A N 1
ATOM 625 C CA . MET A 1 83 ? 9.164 -7.552 -23.545 1.00 80.12 83 MET A CA 1
ATOM 626 C C . MET A 1 83 ? 8.906 -9.067 -23.606 1.00 80.12 83 MET A C 1
ATOM 628 O O . MET A 1 83 ? 8.849 -9.621 -24.702 1.00 80.12 83 MET A O 1
ATOM 632 N N . GLU A 1 84 ? 8.717 -9.736 -22.464 1.00 79.75 84 GLU A N 1
ATOM 633 C CA . GLU A 1 84 ? 8.337 -11.158 -22.386 1.00 79.75 84 GLU A CA 1
ATOM 634 C C . GLU A 1 84 ? 6.833 -11.397 -22.603 1.00 79.75 84 GLU A C 1
ATOM 636 O O . GLU A 1 84 ? 6.420 -12.459 -23.076 1.00 79.75 84 GLU A O 1
ATOM 641 N N . LEU A 1 85 ? 5.995 -10.404 -22.304 1.00 73.25 85 LEU A N 1
ATOM 642 C CA . LEU A 1 85 ? 4.580 -10.403 -22.674 1.00 73.25 85 LEU A CA 1
ATOM 643 C C . LEU A 1 85 ? 4.442 -10.090 -24.175 1.00 73.25 85 LEU A C 1
ATOM 645 O O . LEU A 1 85 ? 5.259 -9.383 -24.748 1.00 73.25 85 LEU A O 1
ATOM 649 N N . ARG A 1 86 ? 3.416 -10.641 -24.836 1.00 54.66 86 ARG A N 1
ATOM 650 C CA . ARG A 1 86 ? 3.216 -10.621 -26.303 1.00 54.66 86 ARG A CA 1
ATOM 651 C C . ARG A 1 86 ? 3.500 -9.231 -26.935 1.00 54.66 86 ARG A C 1
ATOM 653 O O . ARG A 1 86 ? 2.660 -8.340 -26.878 1.00 54.66 86 ARG A O 1
ATOM 660 N N . SER A 1 87 ? 4.694 -9.106 -27.523 1.00 57.12 87 SER A N 1
ATOM 661 C CA . SER A 1 87 ? 5.321 -7.998 -28.271 1.00 57.12 87 SER A CA 1
ATOM 662 C C . SER A 1 87 ? 4.724 -6.582 -28.151 1.00 57.12 87 SER A C 1
ATOM 664 O O . SER A 1 87 ? 4.132 -6.082 -29.113 1.00 57.12 87 SER A O 1
ATOM 666 N N . PRO A 1 88 ? 4.965 -5.856 -27.047 1.00 67.38 88 PRO A N 1
ATOM 667 C CA . PRO A 1 88 ? 4.956 -4.402 -27.071 1.00 67.38 88 PRO A CA 1
ATOM 668 C C . PRO A 1 88 ? 6.245 -3.879 -27.724 1.00 67.38 88 PRO A C 1
ATOM 670 O O . PRO A 1 88 ? 7.330 -4.409 -27.513 1.00 67.38 88 PRO A O 1
ATOM 673 N N . THR A 1 89 ? 6.148 -2.821 -28.527 1.00 88.06 89 THR A N 1
ATOM 674 C CA . THR A 1 89 ? 7.329 -2.084 -29.007 1.00 88.06 89 THR A CA 1
ATOM 675 C C . THR A 1 89 ? 7.991 -1.328 -27.844 1.00 88.06 89 THR A C 1
ATOM 677 O O . THR A 1 89 ? 7.323 -1.023 -26.852 1.00 88.06 89 THR A O 1
ATOM 680 N N . LEU A 1 90 ? 9.270 -0.938 -27.966 1.00 84.62 90 LEU A N 1
ATOM 681 C CA . LEU A 1 90 ? 9.946 -0.096 -26.956 1.00 84.62 90 LEU A CA 1
ATOM 682 C C . LEU A 1 90 ? 9.182 1.212 -26.686 1.00 84.62 90 LEU A C 1
ATOM 684 O O . LEU A 1 90 ? 9.125 1.693 -25.557 1.00 84.62 90 LEU A O 1
ATOM 688 N N . GLN A 1 91 ? 8.503 1.748 -27.703 1.00 85.31 91 GLN A N 1
ATOM 689 C CA . GLN A 1 91 ? 7.623 2.907 -27.564 1.00 85.31 91 GLN A CA 1
ATOM 690 C C . GLN A 1 91 ? 6.394 2.617 -26.692 1.00 85.31 91 GLN A C 1
ATOM 692 O O . GLN A 1 91 ? 6.018 3.442 -25.859 1.00 85.31 91 GLN A O 1
ATOM 697 N N . HIS A 1 92 ? 5.779 1.443 -26.847 1.00 82.69 92 HIS A N 1
ATOM 698 C CA . HIS A 1 92 ? 4.669 1.029 -25.994 1.00 82.69 92 HIS A CA 1
ATOM 699 C C . HIS A 1 92 ? 5.130 0.810 -24.548 1.00 82.69 92 HIS A C 1
ATOM 701 O O . HIS A 1 92 ? 4.438 1.211 -23.613 1.00 82.69 92 HIS A O 1
ATOM 707 N N . ALA A 1 93 ? 6.328 0.251 -24.358 1.00 83.81 93 ALA A N 1
ATOM 708 C CA . ALA A 1 93 ? 6.932 0.120 -23.039 1.00 83.81 93 ALA A CA 1
ATOM 709 C C . ALA A 1 93 ? 7.211 1.494 -22.406 1.00 83.81 93 ALA A C 1
ATOM 711 O O . ALA A 1 93 ? 6.836 1.713 -21.261 1.00 83.81 93 ALA A O 1
ATOM 712 N N . ALA A 1 94 ? 7.762 2.457 -23.150 1.00 83.44 94 ALA A N 1
ATOM 713 C CA . ALA A 1 94 ? 7.977 3.824 -22.661 1.00 83.44 94 ALA A CA 1
ATOM 714 C C . ALA A 1 94 ? 6.670 4.477 -22.182 1.00 83.44 94 ALA A C 1
ATOM 716 O O . ALA A 1 94 ? 6.612 5.017 -21.074 1.00 83.44 94 ALA A O 1
ATOM 717 N N . PHE A 1 95 ? 5.596 4.334 -22.967 1.00 81.44 95 PHE A N 1
ATOM 718 C CA . PHE A 1 95 ? 4.265 4.814 -22.599 1.00 81.44 95 PHE A CA 1
ATOM 719 C C . PHE A 1 95 ? 3.735 4.149 -21.319 1.00 81.44 95 PHE A C 1
ATOM 721 O O . PHE A 1 95 ? 3.267 4.839 -20.415 1.00 81.44 95 PHE A O 1
ATOM 728 N N . GLN A 1 96 ? 3.845 2.823 -21.200 1.00 79.25 96 GLN A N 1
ATOM 729 C CA . GLN A 1 96 ? 3.376 2.091 -20.018 1.00 79.25 96 GLN A CA 1
ATOM 730 C C . GLN A 1 96 ? 4.228 2.338 -18.764 1.00 79.25 96 GLN A C 1
ATOM 732 O O . GLN A 1 96 ? 3.722 2.287 -17.641 1.00 79.25 96 GLN A O 1
ATOM 737 N N . LEU A 1 97 ? 5.525 2.591 -18.936 1.00 81.00 97 LEU A N 1
ATOM 738 C CA . LEU A 1 97 ? 6.457 2.842 -17.842 1.00 81.00 97 LEU A CA 1
ATOM 73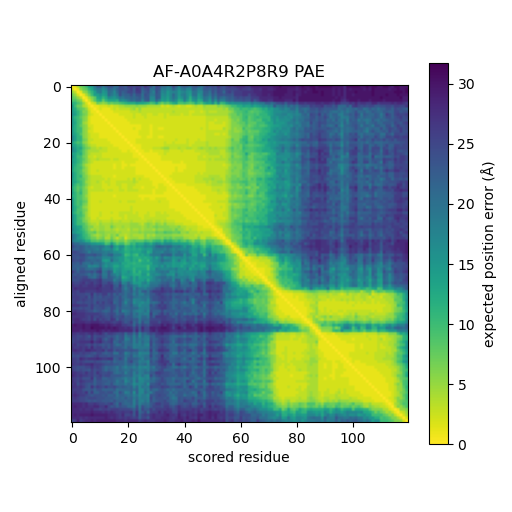9 C C . LEU A 1 97 ? 6.445 4.306 -17.380 1.00 81.00 97 LEU A C 1
ATOM 741 O O . LEU A 1 97 ? 6.896 4.571 -16.265 1.00 81.00 97 LEU A O 1
ATOM 745 N N . GLY A 1 98 ? 5.895 5.225 -18.184 1.00 80.31 98 GLY A N 1
ATOM 746 C CA . GLY A 1 98 ? 5.832 6.656 -17.880 1.00 80.31 98 GLY A CA 1
ATOM 747 C C . GLY A 1 98 ? 7.194 7.349 -17.964 1.00 80.31 98 GLY A C 1
ATOM 748 O O . GLY A 1 98 ? 7.435 8.317 -17.246 1.00 80.31 98 GLY A O 1
ATOM 749 N N . VAL A 1 99 ? 8.096 6.831 -18.803 1.00 82.00 99 VAL A N 1
ATOM 750 C CA . VAL A 1 99 ? 9.460 7.347 -19.002 1.00 82.00 99 VAL A CA 1
ATOM 751 C C . VAL A 1 99 ? 9.697 7.664 -20.480 1.00 82.00 99 VAL A C 1
ATOM 753 O O . VAL A 1 99 ? 8.908 7.280 -21.343 1.00 82.00 99 VAL A O 1
ATOM 756 N N . SER A 1 100 ? 10.773 8.388 -20.795 1.00 88.62 100 SER A N 1
ATOM 757 C CA . SER A 1 100 ? 11.105 8.693 -22.189 1.00 88.62 100 SER A CA 1
ATOM 758 C C . SER A 1 100 ? 11.567 7.444 -22.944 1.00 88.62 100 SER A C 1
ATOM 760 O O . SER A 1 100 ? 12.116 6.511 -22.355 1.00 88.62 100 SER A O 1
ATOM 762 N N . LEU A 1 101 ? 11.390 7.450 -24.268 1.00 87.81 101 LEU A N 1
ATOM 763 C CA . LEU A 1 101 ? 11.855 6.364 -25.134 1.00 87.81 101 LEU A CA 1
ATOM 764 C C . LEU A 1 101 ? 13.361 6.112 -24.971 1.00 87.81 101 LEU A C 1
ATOM 766 O O . LEU A 1 101 ? 13.765 4.965 -24.846 1.00 87.81 101 LEU A O 1
ATOM 770 N N . ARG A 1 102 ? 14.166 7.173 -24.845 1.00 83.44 102 ARG A N 1
ATOM 771 C CA . ARG A 1 102 ? 15.616 7.059 -24.646 1.00 83.44 102 ARG A CA 1
ATOM 772 C C . ARG A 1 102 ? 15.997 6.306 -23.369 1.00 83.44 102 ARG A C 1
ATOM 774 O O . ARG A 1 102 ? 16.913 5.500 -23.384 1.00 83.44 102 ARG A O 1
ATOM 781 N N . VAL A 1 103 ? 15.256 6.512 -22.279 1.00 79.19 103 VAL A N 1
ATOM 782 C CA . VAL A 1 103 ? 15.476 5.775 -21.022 1.00 79.19 103 VAL A CA 1
ATOM 783 C C . VAL A 1 103 ? 15.156 4.284 -21.183 1.00 79.19 103 VAL A C 1
ATOM 785 O O . VAL A 1 103 ? 15.806 3.449 -20.558 1.00 79.19 103 VAL A O 1
ATOM 788 N N . VAL A 1 104 ? 14.176 3.946 -22.025 1.00 85.38 104 VAL A N 1
ATOM 789 C CA . VAL A 1 104 ? 13.832 2.558 -22.365 1.00 85.38 104 VAL A CA 1
ATOM 790 C C . VAL A 1 104 ? 14.862 1.929 -23.301 1.00 85.38 104 VAL A C 1
ATOM 792 O O . VAL A 1 104 ? 15.220 0.777 -23.094 1.00 85.38 104 VAL A O 1
ATOM 795 N N . GLU A 1 105 ? 15.364 2.666 -24.290 1.00 86.88 105 GLU A N 1
ATOM 796 C CA . GLU A 1 105 ? 16.439 2.214 -25.186 1.00 86.88 105 GLU A CA 1
ATOM 797 C C . GLU A 1 105 ? 17.716 1.908 -24.396 1.00 86.88 105 GLU A C 1
ATOM 799 O O . GLU A 1 105 ? 18.213 0.786 -24.452 1.00 86.88 105 GLU A O 1
ATOM 804 N N . ASP A 1 106 ? 18.165 2.846 -23.556 1.00 83.19 106 ASP A N 1
ATOM 805 C CA . ASP A 1 106 ? 19.349 2.659 -22.711 1.00 83.19 106 ASP A CA 1
ATOM 806 C C . ASP A 1 106 ? 19.176 1.459 -21.754 1.00 83.19 106 ASP A C 1
ATOM 808 O O . ASP A 1 106 ? 20.135 0.752 -21.441 1.00 83.19 106 ASP A O 1
ATOM 812 N N . ALA A 1 107 ? 17.955 1.228 -21.254 1.00 85.12 107 ALA A N 1
ATOM 813 C CA . ALA A 1 107 ? 17.625 0.066 -20.428 1.00 85.12 107 ALA A CA 1
ATOM 814 C C . ALA A 1 107 ? 17.645 -1.244 -21.225 1.00 85.12 107 ALA A C 1
ATOM 816 O O . ALA A 1 107 ? 18.156 -2.251 -20.736 1.00 85.12 107 ALA A O 1
ATOM 817 N N . TRP A 1 108 ? 17.135 -1.237 -22.456 1.00 87.69 108 TRP A N 1
ATOM 818 C CA . TRP A 1 108 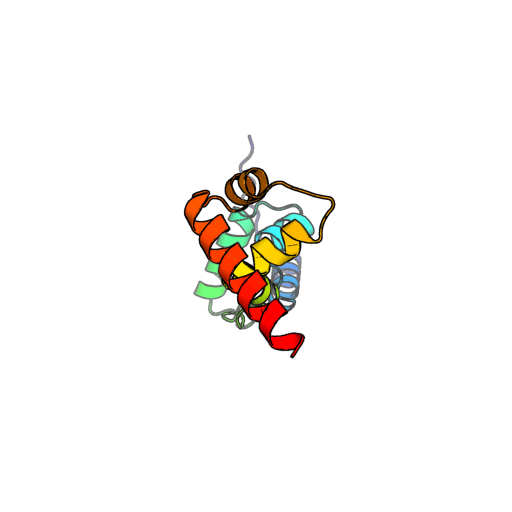? 17.160 -2.398 -23.339 1.00 87.69 108 TRP A CA 1
ATOM 819 C C . TRP A 1 108 ? 18.589 -2.796 -23.713 1.00 87.69 108 TRP A C 1
ATOM 821 O O . TRP A 1 108 ? 18.930 -3.975 -23.637 1.00 87.69 108 TRP A O 1
ATOM 831 N N . ASP A 1 109 ? 19.448 -1.820 -24.006 1.00 85.88 109 ASP A N 1
ATOM 832 C CA . ASP A 1 109 ? 20.860 -2.055 -24.313 1.00 85.88 109 ASP A CA 1
ATOM 833 C C . ASP A 1 109 ? 21.602 -2.700 -23.130 1.00 85.88 109 ASP A C 1
ATOM 835 O O . ASP A 1 109 ? 22.353 -3.660 -23.316 1.00 85.88 109 ASP A O 1
ATOM 839 N N . ARG A 1 110 ? 21.336 -2.256 -21.890 1.00 83.81 110 ARG A N 1
ATOM 840 C CA . ARG A 1 110 ? 21.878 -2.897 -20.673 1.00 83.81 110 ARG A CA 1
ATOM 841 C C . ARG A 1 110 ? 21.390 -4.337 -20.497 1.00 83.81 110 ARG A C 1
ATOM 843 O O . ARG A 1 110 ? 22.183 -5.216 -20.145 1.00 83.81 110 ARG A O 1
ATOM 850 N N . ILE A 1 111 ? 20.105 -4.598 -20.752 1.00 84.25 111 ILE A N 1
ATOM 851 C CA . ILE A 1 111 ? 19.521 -5.948 -20.685 1.00 84.25 111 ILE A CA 1
ATOM 852 C C . ILE A 1 111 ? 20.170 -6.868 -21.728 1.00 84.25 111 ILE A C 1
ATOM 854 O O . ILE A 1 111 ? 20.541 -7.998 -21.399 1.00 84.25 111 ILE A O 1
ATOM 858 N N . LEU A 1 112 ? 20.338 -6.398 -22.968 1.00 83.06 112 LEU A N 1
ATOM 859 C CA . LEU A 1 112 ? 20.979 -7.162 -24.040 1.00 83.06 112 LEU A CA 1
ATOM 860 C C . LEU A 1 112 ? 22.459 -7.433 -23.750 1.00 83.06 112 LEU A C 1
ATOM 862 O O . LEU A 1 112 ? 22.903 -8.564 -23.941 1.00 83.06 112 LEU A O 1
ATOM 866 N N . ALA A 1 113 ? 23.200 -6.449 -23.233 1.00 80.75 113 ALA A N 1
ATOM 867 C CA . ALA A 1 113 ? 24.597 -6.623 -22.831 1.00 80.75 113 ALA A CA 1
ATOM 868 C C . ALA A 1 113 ? 24.744 -7.696 -21.738 1.00 80.75 113 ALA A C 1
ATOM 870 O O . ALA A 1 113 ? 25.591 -8.580 -21.838 1.00 80.75 113 ALA A O 1
ATOM 871 N N . THR A 1 114 ? 23.846 -7.686 -20.748 1.00 78.25 114 THR A N 1
ATOM 872 C CA . THR A 1 114 ? 23.838 -8.672 -19.656 1.00 78.25 114 THR A CA 1
ATOM 873 C C . THR A 1 114 ? 23.504 -10.083 -20.155 1.00 78.25 114 THR A C 1
ATOM 875 O O . THR A 1 114 ? 24.085 -11.056 -19.684 1.00 78.25 114 THR A O 1
ATOM 878 N N . LYS A 1 115 ? 22.588 -10.221 -21.125 1.00 73.12 115 LYS A N 1
ATOM 879 C CA . LYS A 1 115 ? 22.232 -11.522 -21.724 1.00 73.12 115 LYS A CA 1
ATOM 880 C C . LYS A 1 115 ? 23.296 -12.043 -22.701 1.00 73.12 115 LYS A C 1
ATOM 882 O O . LYS A 1 115 ? 23.441 -13.255 -22.825 1.00 73.12 115 LYS A O 1
ATOM 887 N N . GLY A 1 116 ? 24.035 -11.156 -23.370 1.00 62.81 116 GLY A N 1
ATOM 888 C CA . GLY A 1 116 ? 25.131 -11.512 -24.277 1.00 62.81 116 GLY A CA 1
ATOM 889 C C . GLY A 1 116 ? 26.370 -12.058 -23.560 1.00 62.81 116 GLY A C 1
ATOM 890 O O . GLY A 1 116 ? 26.999 -12.984 -24.066 1.00 62.81 116 GLY A O 1
ATOM 891 N N . ASP A 1 117 ? 26.672 -11.558 -22.359 1.00 57.12 117 ASP A N 1
ATOM 892 C CA . ASP A 1 117 ? 27.777 -12.059 -21.525 1.00 57.12 117 ASP A CA 1
ATOM 893 C C . ASP A 1 117 ? 27.514 -13.455 -20.931 1.00 57.12 117 ASP A C 1
ATOM 895 O O . ASP A 1 117 ? 28.452 -14.177 -20.615 1.00 57.12 117 ASP A O 1
ATOM 899 N N . GLN A 1 118 ? 26.251 -13.881 -20.814 1.00 52.38 118 GLN A N 1
ATOM 900 C CA . GLN A 1 118 ? 25.873 -15.213 -20.305 1.00 52.38 118 GLN A CA 1
ATOM 901 C C . GLN A 1 118 ? 25.989 -16.335 -21.361 1.00 52.38 118 GLN A C 1
ATOM 903 O O . GLN A 1 118 ? 25.651 -17.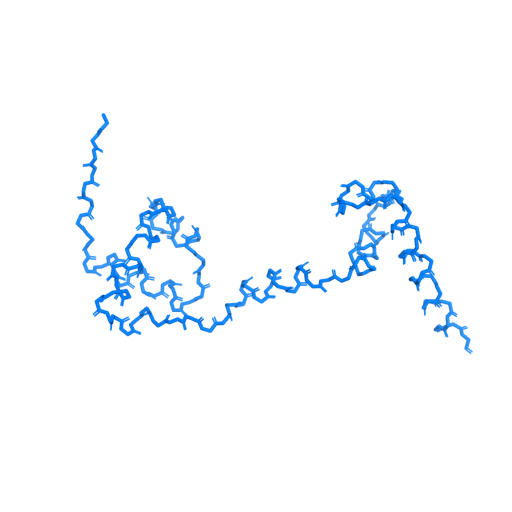482 -21.073 1.00 52.38 118 GLN A O 1
ATOM 908 N N . ALA A 1 119 ? 26.421 -16.014 -22.586 1.00 45.69 119 ALA A N 1
ATOM 909 C CA . ALA A 1 119 ? 26.505 -16.940 -23.721 1.00 45.69 119 ALA A CA 1
ATOM 910 C C . ALA A 1 119 ? 27.945 -17.198 -24.224 1.00 45.69 119 ALA A C 1
ATOM 912 O O . ALA A 1 119 ? 28.116 -17.811 -25.281 1.00 45.69 119 ALA A O 1
ATOM 913 N N . ARG A 1 120 ? 28.967 -16.733 -23.494 1.00 41.03 120 ARG A N 1
ATOM 914 C CA . ARG A 1 120 ? 30.397 -16.995 -23.742 1.00 41.03 120 ARG A CA 1
ATOM 915 C C . ARG A 1 120 ? 30.999 -17.845 -22.634 1.00 41.03 120 ARG A C 1
ATOM 917 O O . ARG A 1 120 ? 31.892 -18.648 -22.979 1.00 41.03 120 ARG A O 1
#

Radius of gyration: 22.16 Å; Cα contacts (8 Å, |Δi|>4): 76; chains: 1; bounding box: 58×30×52 Å

pLDDT: mean 75.94, std 15.05, range [32.72, 91.44]

Nearest PDB structures (foldseek):
  6pax-assembly1_A  TM=4.059E-01  e=9.465E-02  Homo sapiens
  4zms-assembly1_B  TM=7.009E-01  e=1.735E+00  Streptococcus pneumoniae R6
  1mdm-assembly1_A  TM=4.011E-01  e=3.344E-01  Homo sapiens
  6ccv-assembly1_F  TM=3.408E-01  e=1.472E+00  Mycolicibacterium smegmatis MC2 155
  6fi9-assembly1_A  TM=3.421E-01  e=1.833E+00  Lactococcus cremoris subsp. cremoris MG1363

Secondary structure (DSSP, 8-state):
---------HHHHHHHHHHHHTT--HHHHHHHHT--HHHHHHHHHHHHHTT-GGG----S-HHHHHHHHHHSS-HHHHHHHHHHSS---HHHHHHHHTS-HHHHHHHHHHHHHHHHHTT-

Sequence (120 aa):
MRRAGHDWTEQQVDQLCRLKAAGKTNGQVAEAMGLSRNAVAGQINRLRAKGDKRISPAAPTAAAEHFARKASRSIDDRLAELMELRSPTLQHAAFQLGVSLRVVEDAWDRILATKGDQAR

Solvent-accessible surface area (backbone atoms only — not comparable to full-atom values): 7054 Å² total; per-residue (Å²): 134,84,83,74,79,73,77,79,46,70,68,56,51,52,52,50,34,52,41,49,68,70,48,47,48,53,58,56,46,8,61,76,66,77,49,51,43,64,58,46,49,54,49,53,52,52,40,43,76,70,63,39,76,69,57,54,88,71,69,86,26,76,60,55,49,48,50,47,49,63,70,63,50,48,71,48,57,56,48,52,55,50,58,73,41,91,76,56,52,66,62,53,47,13,64,74,68,75,49,55,52,67,63,43,49,59,30,50,53,52,53,50,53,60,58,55,66,75,75,116

Mean predicted aligned error: 14.41 Å

Foldseek 3Di:
DDPPPPPQDPVNVVLLLVCVVVQDDLPRNCVVSVHDSVVSVVVLVVCVVVVPPSSDPDDCGVVNVVVVVVVPQDLLNQLVVVPVPDDDDLVSSCVVVVHDSVSSVVSVVVNVVVVVVVPD